Protein AF-A0A958K133-F1 (afdb_monomer)

Structure (mmCIF, N/CA/C/O backbone):
data_AF-A0A958K133-F1
#
_entry.id   AF-A0A958K133-F1
#
loop_
_atom_site.group_PDB
_atom_site.id
_atom_site.type_symbol
_atom_site.label_atom_id
_atom_site.label_alt_id
_atom_site.label_comp_id
_atom_site.label_asym_id
_atom_site.label_entity_id
_atom_site.label_seq_id
_atom_site.pdbx_PDB_ins_code
_atom_site.Cartn_x
_atom_site.Cartn_y
_atom_site.Cartn_z
_atom_site.occupancy
_atom_site.B_iso_or_equiv
_atom_site.auth_seq_id
_atom_site.auth_comp_id
_atom_site.auth_asym_id
_atom_site.auth_atom_id
_atom_site.pdbx_PDB_model_num
ATOM 1 N N . MET A 1 1 ? -6.842 80.172 -35.045 1.00 42.78 1 MET A N 1
ATOM 2 C CA . MET A 1 1 ? -7.209 80.067 -33.616 1.00 42.78 1 MET A CA 1
ATOM 3 C C . MET A 1 1 ? -6.735 78.711 -33.121 1.00 42.78 1 MET A C 1
ATOM 5 O O . MET A 1 1 ? -7.043 77.705 -33.742 1.00 42.78 1 MET A O 1
ATOM 9 N N . LYS A 1 2 ? -5.844 78.716 -32.126 1.00 46.72 2 LYS A N 1
ATOM 10 C CA . LYS A 1 2 ? -5.102 77.551 -31.628 1.00 46.72 2 LYS A CA 1
ATOM 11 C C . LYS A 1 2 ? -5.921 76.879 -30.524 1.00 46.72 2 LYS A C 1
ATOM 13 O O . LYS A 1 2 ? -6.081 77.489 -29.477 1.00 46.72 2 LYS A O 1
ATOM 18 N N . HIS A 1 3 ? -6.356 75.636 -30.712 1.00 46.81 3 HIS A N 1
ATOM 19 C CA . HIS A 1 3 ? -6.702 74.765 -29.588 1.00 46.81 3 HIS A CA 1
ATOM 20 C C . HIS A 1 3 ? -5.96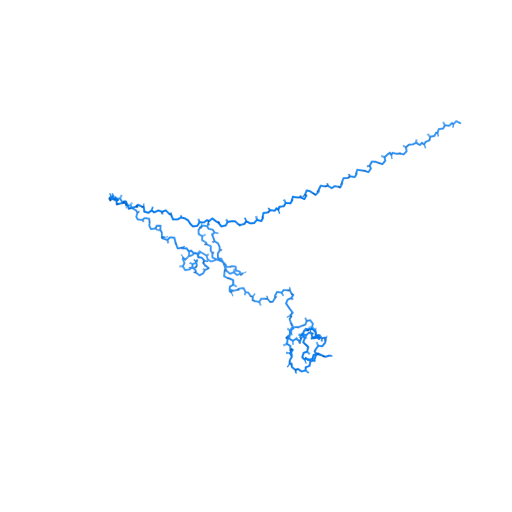6 73.437 -29.739 1.00 46.81 3 HIS A C 1
ATOM 22 O O . HIS A 1 3 ? -6.229 72.642 -30.635 1.00 46.81 3 HIS A O 1
ATOM 28 N N . ARG A 1 4 ? -4.966 73.266 -28.870 1.00 52.56 4 ARG A N 1
ATOM 29 C CA . ARG A 1 4 ? -4.162 72.058 -28.708 1.00 52.56 4 ARG A CA 1
ATOM 30 C C . ARG A 1 4 ? -4.985 71.089 -27.857 1.00 52.56 4 ARG A C 1
ATOM 32 O O . ARG A 1 4 ? -5.220 71.362 -26.686 1.00 52.56 4 ARG A O 1
ATOM 39 N N . PHE A 1 5 ? -5.428 69.995 -28.462 1.00 52.81 5 PHE A N 1
ATOM 40 C CA . PHE A 1 5 ? -6.027 68.839 -27.797 1.00 52.81 5 PHE A CA 1
ATOM 41 C C . PHE A 1 5 ? -4.892 67.867 -27.458 1.00 52.81 5 PHE A C 1
ATOM 43 O O . PHE A 1 5 ? -4.479 67.090 -28.309 1.00 52.81 5 PHE A O 1
ATOM 50 N N . LEU A 1 6 ? -4.318 67.956 -26.259 1.00 53.66 6 LEU A N 1
ATOM 51 C CA . LEU A 1 6 ? -3.351 66.975 -25.759 1.00 53.66 6 LEU A CA 1
ATOM 52 C C . LEU A 1 6 ? -3.407 66.956 -24.234 1.00 53.66 6 LEU A C 1
ATOM 54 O O . LEU A 1 6 ? -2.935 67.895 -23.605 1.00 53.66 6 LEU A O 1
ATOM 58 N N . LEU A 1 7 ? -3.973 65.888 -23.675 1.00 50.78 7 LEU A N 1
ATOM 59 C CA . LEU A 1 7 ? -3.517 65.216 -22.453 1.00 50.78 7 LEU A CA 1
ATOM 60 C C . LEU A 1 7 ? -4.354 63.942 -22.301 1.00 50.78 7 LEU A C 1
ATOM 62 O O . LEU A 1 7 ? -5.368 63.886 -21.613 1.00 50.78 7 LEU A O 1
ATOM 66 N N . SER A 1 8 ? -3.921 62.938 -23.065 1.00 50.41 8 SER A N 1
ATOM 67 C CA . SER A 1 8 ? -4.309 61.543 -22.910 1.00 50.41 8 SER A CA 1
ATOM 68 C C . SER A 1 8 ? -3.959 61.098 -21.492 1.00 50.41 8 SER A C 1
ATOM 70 O O . SER A 1 8 ? -2.859 61.373 -21.010 1.00 50.41 8 SER A O 1
ATOM 72 N N . GLY A 1 9 ? -4.928 60.460 -20.838 1.00 49.47 9 GLY A N 1
ATOM 73 C CA . GLY A 1 9 ? -4.875 60.043 -19.446 1.00 49.47 9 GLY A CA 1
ATOM 74 C C . GLY A 1 9 ? -3.624 59.235 -19.123 1.00 49.47 9 GLY A C 1
ATOM 75 O O . GLY A 1 9 ? -3.243 58.308 -19.838 1.00 49.47 9 GLY A O 1
ATOM 76 N N . LEU A 1 10 ? -3.000 59.638 -18.022 1.00 56.88 10 LEU A N 1
ATOM 77 C CA . LEU A 1 10 ? -1.864 58.995 -17.398 1.00 56.88 10 LEU A CA 1
ATOM 78 C C . LEU A 1 10 ? -2.238 57.551 -17.036 1.00 56.88 10 LEU A C 1
ATOM 80 O O . LEU A 1 10 ? -3.103 57.294 -16.201 1.00 56.88 10 LEU A O 1
ATOM 84 N N . ILE A 1 11 ? -1.571 56.619 -17.700 1.00 58.25 11 ILE A N 1
ATOM 85 C CA . ILE A 1 11 ? -1.594 55.191 -17.430 1.00 58.25 11 ILE A CA 1
ATOM 86 C C . ILE A 1 11 ? -0.947 54.964 -16.054 1.00 58.25 11 ILE A C 1
ATOM 88 O O . ILE A 1 11 ? 0.274 55.027 -15.922 1.00 58.25 11 ILE A O 1
ATOM 92 N N . ILE A 1 12 ? -1.751 54.703 -15.022 1.00 58.94 12 ILE A N 1
ATOM 93 C CA . ILE A 1 12 ? -1.259 54.164 -13.748 1.00 58.94 12 ILE A CA 1
ATOM 94 C C . ILE A 1 12 ? -1.288 52.637 -13.876 1.00 58.94 12 ILE A C 1
ATOM 96 O O . ILE A 1 12 ? -2.285 51.990 -13.564 1.00 58.94 12 ILE A O 1
ATOM 100 N N . PHE A 1 13 ? -0.195 52.056 -14.383 1.00 47.72 13 PHE A N 1
ATOM 101 C CA . PHE A 1 13 ? 0.066 50.622 -14.237 1.00 47.72 13 PHE A CA 1
ATOM 102 C C . PHE A 1 13 ? 0.435 50.375 -12.772 1.00 47.72 13 PHE A C 1
ATOM 104 O O . 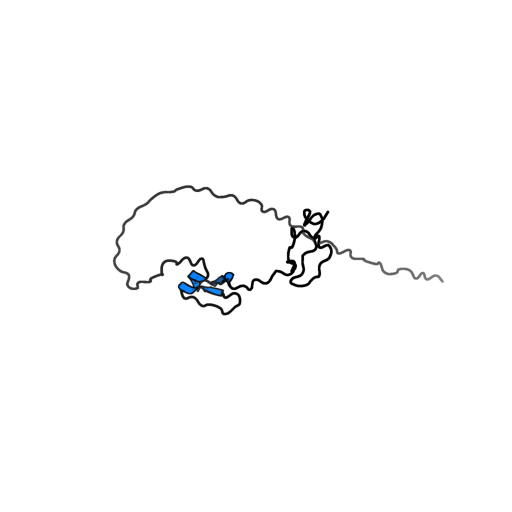PHE A 1 13 ? 1.553 50.645 -12.334 1.00 47.72 13 PHE A O 1
ATOM 111 N N . VAL A 1 14 ? -0.538 49.902 -12.000 1.00 56.97 14 VAL A N 1
ATOM 112 C CA . VAL A 1 14 ? -0.336 49.416 -10.637 1.00 56.97 14 VAL A CA 1
ATOM 113 C C . VAL A 1 14 ? 0.498 48.134 -10.732 1.00 56.97 14 VAL A C 1
ATOM 115 O O . VAL A 1 14 ? -0.024 47.065 -11.040 1.00 56.97 14 VAL A O 1
ATOM 118 N N . MET A 1 15 ? 1.811 48.232 -10.514 1.00 53.75 15 MET A N 1
ATOM 119 C CA . MET A 1 15 ? 2.662 47.064 -10.282 1.00 53.75 15 MET A CA 1
ATOM 120 C C . MET A 1 15 ? 2.346 46.490 -8.897 1.00 53.75 15 MET A C 1
ATOM 122 O O . MET A 1 15 ? 2.952 46.864 -7.897 1.00 53.75 15 MET A O 1
ATOM 126 N N . GLY A 1 16 ? 1.357 45.600 -8.841 1.00 57.50 16 GLY A N 1
ATOM 127 C CA . GLY A 1 16 ? 1.011 44.802 -7.668 1.00 57.50 16 GLY A CA 1
ATOM 128 C C . GLY A 1 16 ? 1.439 43.349 -7.849 1.00 57.50 16 GLY A C 1
ATOM 129 O O . GLY A 1 16 ? 0.595 42.493 -8.071 1.00 57.50 16 GLY A O 1
ATOM 130 N N . PHE A 1 17 ? 2.741 43.069 -7.758 1.00 51.34 17 PHE A N 1
ATOM 131 C CA . PHE A 1 17 ? 3.279 41.712 -7.625 1.00 51.34 17 PHE A CA 1
ATOM 132 C C . PHE A 1 17 ? 4.480 41.733 -6.682 1.00 51.34 17 PHE A C 1
ATOM 134 O O . PHE A 1 17 ? 5.551 42.200 -7.057 1.00 51.34 17 PHE A O 1
ATOM 141 N N . SER A 1 18 ? 4.289 41.218 -5.466 1.00 47.53 18 SER A N 1
ATOM 142 C CA . SER A 1 18 ? 5.196 40.275 -4.784 1.00 47.53 18 SER A CA 1
ATOM 143 C C . SER A 1 18 ? 4.926 40.288 -3.283 1.00 47.53 18 SER A C 1
ATOM 145 O O . SER A 1 18 ? 5.656 40.881 -2.497 1.00 47.53 18 SER A O 1
ATOM 147 N N . ALA A 1 19 ? 3.863 39.594 -2.887 1.00 52.62 19 ALA A N 1
ATOM 148 C CA . ALA A 1 19 ? 3.729 39.064 -1.540 1.00 52.62 19 ALA A CA 1
ATOM 149 C C . ALA A 1 19 ? 3.914 37.543 -1.620 1.00 52.62 19 ALA A C 1
ATOM 151 O O . ALA A 1 19 ? 2.948 36.795 -1.725 1.00 52.62 19 ALA A O 1
ATOM 152 N N . CYS A 1 20 ? 5.165 37.087 -1.577 1.00 51.88 20 CYS A N 1
ATOM 153 C CA . CYS A 1 20 ? 5.487 35.732 -1.142 1.00 51.88 20 CYS A CA 1
ATOM 154 C C . CYS A 1 20 ? 6.431 35.860 0.053 1.00 51.88 20 CYS A C 1
ATOM 156 O O . CYS A 1 20 ? 7.642 35.988 -0.092 1.00 51.88 20 CYS A O 1
ATOM 158 N N . ASN A 1 21 ? 5.829 35.877 1.245 1.00 50.88 21 ASN A N 1
ATOM 159 C CA . ASN A 1 21 ? 6.509 35.635 2.510 1.00 50.88 21 ASN A CA 1
ATOM 160 C C . ASN A 1 21 ? 7.188 34.262 2.430 1.00 50.88 21 ASN A C 1
ATOM 162 O O . ASN A 1 21 ? 6.519 33.235 2.529 1.00 50.88 21 ASN A O 1
ATOM 166 N N . HIS A 1 22 ? 8.506 34.232 2.253 1.00 44.06 22 HIS A N 1
ATOM 167 C CA . HIS A 1 22 ? 9.280 33.016 2.450 1.00 44.06 22 HIS A CA 1
ATOM 168 C C . HIS A 1 22 ? 9.574 32.900 3.951 1.00 44.06 22 HIS A C 1
ATOM 170 O O . HIS A 1 22 ? 10.536 33.470 4.463 1.00 44.06 22 HIS A O 1
ATOM 176 N N . ARG A 1 23 ? 8.676 32.230 4.683 1.00 49.38 23 ARG A N 1
ATOM 177 C CA . ARG A 1 23 ? 8.927 31.796 6.061 1.00 49.38 23 ARG A CA 1
ATOM 178 C C . ARG A 1 23 ? 9.906 30.624 5.967 1.00 49.38 23 ARG A C 1
ATOM 180 O O . ARG A 1 23 ? 9.526 29.533 5.556 1.00 49.38 23 ARG A O 1
ATOM 187 N N . ALA A 1 24 ? 11.174 30.897 6.250 1.00 48.53 24 ALA A N 1
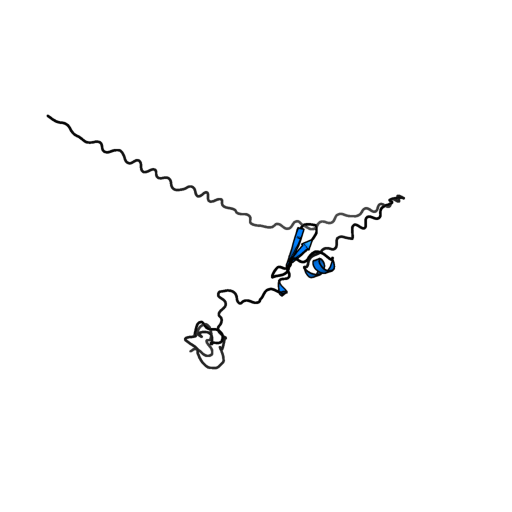ATOM 188 C CA . ALA A 1 24 ? 12.169 29.871 6.504 1.00 48.53 24 ALA A CA 1
ATOM 189 C C . ALA A 1 24 ? 11.769 29.145 7.795 1.00 48.53 24 ALA A C 1
ATOM 191 O O . ALA A 1 24 ? 11.785 29.753 8.864 1.00 48.53 24 ALA A O 1
ATOM 192 N N . ASP A 1 25 ? 11.365 27.885 7.673 1.00 47.94 25 ASP A N 1
ATOM 193 C CA . ASP A 1 25 ? 11.159 26.982 8.800 1.00 47.94 25 ASP A CA 1
ATOM 194 C C . ASP A 1 25 ? 12.396 26.081 8.891 1.00 47.94 25 ASP A C 1
ATOM 196 O O . ASP A 1 25 ? 12.666 25.270 8.000 1.00 47.94 25 ASP A O 1
ATOM 200 N N . GLN A 1 26 ? 13.216 26.316 9.914 1.00 58.59 26 GLN A N 1
ATOM 201 C CA . GLN A 1 26 ? 14.377 25.507 10.275 1.00 58.59 26 GLN A CA 1
ATOM 202 C C . GLN A 1 26 ? 14.091 24.837 11.620 1.00 58.59 26 GLN A C 1
ATOM 204 O O . GLN A 1 26 ? 14.675 25.219 12.626 1.00 58.59 26 GLN A O 1
ATOM 209 N N . ASP A 1 27 ? 13.253 23.804 11.636 1.00 49.84 27 ASP A N 1
ATOM 210 C CA . ASP A 1 27 ? 13.152 22.908 12.790 1.00 49.84 27 ASP A CA 1
ATOM 211 C C . ASP A 1 27 ? 13.927 21.624 12.498 1.00 49.84 27 ASP A C 1
ATOM 213 O O . ASP A 1 27 ? 13.410 20.577 12.104 1.00 49.84 27 ASP A O 1
ATOM 217 N N . ALA A 1 28 ? 15.242 21.749 12.662 1.00 49.62 28 ALA A N 1
ATOM 218 C CA . ALA A 1 28 ? 16.140 20.626 12.812 1.00 49.62 28 ALA A CA 1
ATOM 219 C C . ALA A 1 28 ? 16.318 20.308 14.301 1.00 49.62 28 ALA A C 1
ATOM 221 O O . ALA A 1 28 ? 16.532 21.193 15.123 1.00 49.62 28 ALA A O 1
ATOM 222 N N . ARG A 1 29 ? 16.406 19.002 14.564 1.00 54.09 29 ARG A N 1
ATOM 223 C CA . ARG A 1 29 ? 16.973 18.359 15.756 1.00 54.09 29 ARG A CA 1
ATOM 224 C C . ARG A 1 29 ? 16.056 18.200 16.970 1.00 54.09 29 ARG A C 1
ATOM 226 O O . ARG A 1 29 ? 16.096 18.932 17.950 1.00 54.09 29 ARG A O 1
ATOM 233 N N . ALA A 1 30 ? 15.398 17.043 16.936 1.00 44.28 30 ALA A N 1
ATOM 234 C CA . ALA A 1 30 ? 15.442 16.059 18.009 1.00 44.28 30 ALA A CA 1
ATOM 235 C C . ALA A 1 30 ? 16.657 16.233 18.944 1.00 44.28 30 ALA A C 1
ATOM 237 O O . ALA A 1 30 ? 17.811 16.075 18.530 1.00 44.28 30 ALA A O 1
ATOM 238 N N . GLN A 1 31 ? 16.373 16.491 20.216 1.00 59.06 31 GLN A N 1
ATOM 239 C CA . GLN A 1 31 ? 17.253 16.135 21.317 1.00 59.06 31 GLN A CA 1
ATOM 240 C C . GLN A 1 31 ? 16.488 15.166 22.210 1.00 59.06 31 GLN A C 1
ATOM 242 O O . GLN A 1 31 ? 15.419 15.474 22.731 1.00 59.06 31 GLN A O 1
ATOM 247 N N . LEU A 1 32 ? 17.040 13.957 22.293 1.00 49.75 32 LEU A N 1
ATOM 248 C CA . LEU A 1 32 ? 16.688 12.951 23.276 1.00 49.75 32 LEU A CA 1
ATOM 249 C C . LEU A 1 32 ? 16.905 13.543 24.672 1.00 49.75 32 LEU A C 1
ATOM 251 O O . LEU A 1 32 ? 17.988 14.056 24.952 1.00 49.75 32 LEU A O 1
ATOM 255 N N . SER A 1 33 ? 15.895 13.449 25.534 1.00 48.19 33 SER A N 1
ATOM 256 C CA . SER A 1 33 ? 16.070 13.696 26.963 1.00 48.19 33 SER A CA 1
ATOM 257 C C . SER A 1 33 ? 16.663 12.445 27.623 1.00 48.19 33 SER A C 1
ATOM 259 O O . SER A 1 33 ? 16.238 11.333 27.288 1.00 48.19 33 SER A O 1
ATOM 261 N N . PRO A 1 34 ? 17.644 12.607 28.525 1.00 54.94 34 PRO A N 1
ATOM 262 C CA . PRO A 1 34 ? 18.313 11.517 29.213 1.00 54.94 34 PRO A CA 1
ATOM 263 C C . PRO A 1 34 ? 17.392 10.805 30.204 1.00 54.94 34 PRO A C 1
ATOM 265 O O . PRO A 1 34 ? 16.518 11.389 30.838 1.00 54.94 34 PRO A O 1
ATOM 268 N N . ASN A 1 35 ? 17.648 9.507 30.291 1.00 49.75 35 ASN A N 1
ATOM 269 C CA . ASN A 1 35 ? 17.240 8.603 31.346 1.00 49.75 35 ASN A CA 1
ATOM 270 C C . ASN A 1 35 ? 17.925 9.041 32.646 1.00 49.75 35 ASN A C 1
ATOM 272 O O . ASN A 1 35 ? 19.146 8.922 32.729 1.00 49.75 35 ASN A O 1
ATOM 276 N N . GLU A 1 36 ? 17.162 9.533 33.621 1.00 55.50 36 GLU A N 1
ATOM 277 C CA . GLU A 1 36 ? 17.625 9.651 35.002 1.00 55.50 36 GLU A CA 1
ATOM 278 C C . GLU A 1 36 ? 16.551 9.134 35.966 1.00 55.50 36 GLU A C 1
ATOM 280 O O . GLU A 1 36 ? 15.402 9.569 35.992 1.00 55.50 36 GLU A O 1
ATOM 285 N N . THR A 1 37 ? 16.987 8.111 36.689 1.00 48.75 37 THR A N 1
ATOM 286 C CA . THR A 1 37 ? 16.389 7.371 37.790 1.00 48.75 37 THR A CA 1
ATOM 287 C C . THR A 1 37 ? 16.000 8.273 38.957 1.00 48.75 37 THR A C 1
ATOM 289 O O . THR A 1 37 ? 16.858 8.983 39.470 1.00 48.75 37 THR A O 1
ATOM 292 N N . GLU A 1 38 ? 14.785 8.118 39.485 1.00 55.25 38 GLU A N 1
ATOM 293 C CA . GLU A 1 38 ? 14.470 8.486 40.868 1.00 55.25 38 GLU A CA 1
ATOM 294 C C . GLU A 1 38 ? 13.612 7.402 41.530 1.00 55.25 38 GLU A C 1
ATOM 296 O O . GLU A 1 38 ? 12.841 6.685 40.891 1.00 55.25 38 GLU A O 1
ATOM 301 N N . ALA A 1 39 ? 13.882 7.230 42.817 1.00 45.53 39 ALA A N 1
ATOM 302 C CA . ALA A 1 39 ? 13.680 6.038 43.611 1.00 45.53 39 ALA A CA 1
ATOM 303 C C . ALA A 1 39 ? 12.331 5.997 44.354 1.00 45.53 39 ALA A C 1
ATOM 305 O O . ALA A 1 39 ? 11.641 6.999 44.499 1.00 45.53 39 ALA A O 1
ATOM 306 N N . GLU A 1 40 ? 12.025 4.784 44.824 1.00 46.56 40 GLU A N 1
ATOM 307 C CA . GLU A 1 40 ? 11.209 4.374 45.976 1.00 46.56 40 GLU A CA 1
ATOM 308 C C . GLU A 1 40 ? 10.365 5.425 46.715 1.00 46.56 40 GLU A C 1
ATOM 310 O O . GLU A 1 40 ? 10.887 6.378 47.279 1.00 46.56 40 GLU A O 1
ATOM 315 N N . THR A 1 41 ? 9.096 5.086 46.962 1.00 40.19 41 THR A N 1
ATOM 316 C CA . THR A 1 41 ? 8.615 4.952 48.350 1.00 40.19 41 THR A CA 1
ATOM 317 C C . THR A 1 41 ? 7.517 3.893 48.451 1.00 40.19 41 THR A C 1
ATOM 319 O O . THR A 1 41 ? 6.555 3.876 47.686 1.00 40.19 41 THR A O 1
ATOM 322 N N . ALA A 1 42 ? 7.692 2.987 49.413 1.00 45.50 42 ALA A N 1
ATOM 323 C CA . ALA A 1 42 ? 6.655 2.115 49.937 1.00 45.50 42 ALA A CA 1
ATOM 324 C C . ALA A 1 42 ? 5.724 2.915 50.864 1.00 45.50 42 ALA A C 1
ATOM 326 O O . ALA A 1 42 ? 6.186 3.750 51.642 1.00 45.50 42 ALA A O 1
ATOM 327 N N . GLY A 1 43 ? 4.430 2.617 50.805 1.00 47.72 43 GLY A N 1
ATOM 328 C CA . GLY A 1 43 ? 3.418 3.122 51.726 1.00 47.72 43 GLY A CA 1
ATOM 329 C C . GLY A 1 43 ? 2.195 2.214 51.684 1.00 47.72 43 GLY A C 1
ATOM 330 O O . GLY A 1 43 ? 1.397 2.290 50.754 1.00 47.72 43 GLY A O 1
ATOM 331 N N . ASP A 1 44 ? 2.096 1.324 52.668 1.00 61.22 44 ASP A N 1
ATOM 332 C CA . ASP A 1 44 ? 0.878 0.598 53.014 1.00 61.22 44 ASP A CA 1
ATOM 333 C C . ASP A 1 44 ? -0.141 1.575 53.611 1.00 61.22 44 ASP A C 1
ATOM 335 O O . ASP A 1 44 ? 0.166 2.231 54.604 1.00 61.22 44 ASP A O 1
ATOM 339 N N . GLU A 1 45 ? -1.379 1.595 53.110 1.00 60.97 45 GLU A N 1
ATOM 340 C CA . GLU A 1 45 ? -2.515 1.907 53.978 1.00 60.97 45 GLU A CA 1
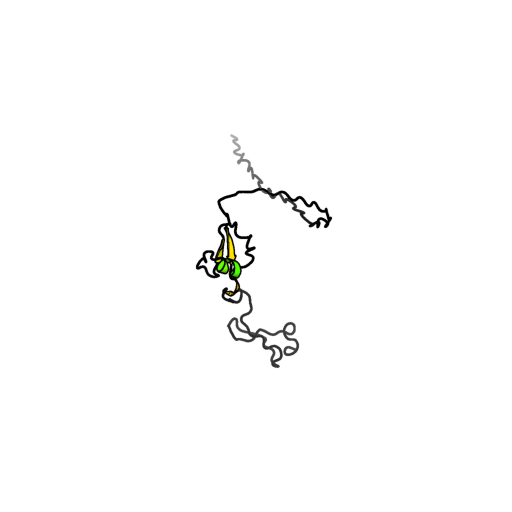ATOM 341 C C . GLU A 1 45 ? -3.803 1.201 53.532 1.00 60.97 45 GLU A C 1
ATOM 343 O O . GLU A 1 45 ? -4.261 1.261 52.393 1.00 60.97 45 GLU A O 1
ATOM 348 N N . ASN A 1 46 ? -4.352 0.470 54.496 1.00 68.56 46 ASN A N 1
ATOM 349 C CA . ASN A 1 46 ? -5.584 -0.297 54.477 1.00 68.56 46 ASN A CA 1
ATOM 350 C C . ASN A 1 46 ? -6.794 0.650 54.520 1.00 68.56 46 ASN A C 1
ATOM 352 O O . ASN A 1 46 ? -6.923 1.436 55.459 1.00 68.56 46 ASN A O 1
ATOM 356 N N . THR A 1 47 ? -7.735 0.547 53.577 1.00 52.62 47 THR A N 1
ATOM 357 C CA . THR A 1 47 ? -9.087 1.090 53.781 1.00 52.62 47 THR A CA 1
ATOM 358 C C . THR A 1 47 ? -10.157 0.162 53.218 1.00 52.62 47 THR A C 1
ATOM 360 O O . THR A 1 47 ? -10.154 -0.241 52.057 1.00 52.62 47 THR A O 1
ATOM 363 N N . ILE A 1 48 ? -11.077 -0.182 54.116 1.00 55.28 48 ILE A N 1
ATOM 364 C CA . ILE A 1 48 ? -12.290 -0.966 53.922 1.00 55.28 48 ILE A CA 1
ATOM 365 C C . ILE A 1 48 ? -13.335 -0.135 53.168 1.00 55.28 48 ILE A C 1
ATOM 367 O O . ILE A 1 48 ? -13.696 0.949 53.615 1.00 55.28 48 ILE A O 1
ATOM 371 N N . GLY A 1 49 ? -13.899 -0.730 52.114 1.00 52.22 49 GLY A N 1
ATOM 372 C CA . GLY A 1 49 ? -15.244 -0.435 51.621 1.00 52.22 49 GLY A CA 1
ATOM 373 C C . GLY A 1 49 ? -15.314 0.423 50.363 1.00 52.22 49 GLY A C 1
ATOM 374 O O . GLY A 1 49 ? -15.425 1.636 50.459 1.00 52.22 49 GLY A O 1
ATOM 375 N N . ASP A 1 50 ? -15.418 -0.226 49.199 1.00 49.19 50 ASP A N 1
ATOM 376 C CA . ASP A 1 50 ? -16.082 0.394 48.052 1.00 49.19 50 ASP A CA 1
ATOM 377 C C . ASP A 1 50 ? -16.953 -0.623 47.293 1.00 49.19 50 ASP A C 1
ATOM 379 O O . ASP A 1 50 ? -16.488 -1.583 46.671 1.00 49.19 50 ASP A O 1
ATOM 383 N N . ILE A 1 51 ? -18.269 -0.437 47.413 1.00 64.75 51 ILE A N 1
ATOM 384 C CA . ILE A 1 51 ? -19.316 -1.210 46.743 1.00 64.75 51 ILE A CA 1
ATOM 385 C C . ILE A 1 51 ? -19.582 -0.533 45.402 1.00 64.75 51 ILE A C 1
ATOM 387 O O . ILE A 1 51 ? -20.400 0.376 45.299 1.00 64.75 51 ILE A O 1
ATOM 391 N N . ARG A 1 52 ? -18.863 -1.004 44.387 1.00 57.59 52 ARG A N 1
ATOM 392 C CA . ARG A 1 52 ? -19.145 -1.016 42.941 1.00 57.59 52 ARG A CA 1
ATOM 393 C C . ARG A 1 52 ? -17.808 -1.387 42.350 1.00 57.59 52 ARG A C 1
ATOM 395 O O . ARG A 1 52 ? -16.982 -0.508 42.215 1.00 57.59 52 ARG A O 1
ATOM 402 N N . ASN A 1 53 ? -17.572 -2.665 42.063 1.00 47.16 53 ASN A N 1
ATOM 403 C CA . ASN A 1 53 ? -16.362 -3.062 41.355 1.00 47.16 53 ASN A CA 1
ATOM 404 C C . ASN A 1 53 ? -16.411 -2.441 39.950 1.00 47.16 53 ASN A C 1
ATOM 406 O O . ASN A 1 53 ? -17.158 -2.946 39.102 1.00 47.16 53 ASN A O 1
ATOM 410 N N . PRO A 1 54 ? -15.671 -1.353 39.685 1.00 59.25 54 PRO A N 1
ATOM 411 C CA . PRO A 1 54 ? -15.522 -0.826 38.357 1.00 59.25 54 PRO A CA 1
ATOM 412 C C . PRO A 1 54 ? -14.302 -1.571 37.839 1.00 59.25 54 PRO A C 1
ATOM 414 O O . PRO A 1 54 ? -13.173 -1.122 38.020 1.00 59.25 54 PRO A O 1
ATOM 417 N N . GLN A 1 55 ? -14.506 -2.744 37.242 1.00 46.75 55 GLN A N 1
ATOM 418 C CA . GLN A 1 55 ? -13.475 -3.325 36.392 1.00 46.75 55 GLN A CA 1
ATOM 419 C C . GLN A 1 55 ? -13.320 -2.367 35.196 1.00 46.75 55 GLN A C 1
ATOM 421 O O . GLN A 1 55 ? -13.825 -2.634 34.105 1.00 46.75 55 GLN A O 1
ATOM 426 N N . ILE A 1 56 ? -12.664 -1.220 35.428 1.00 57.06 56 ILE A N 1
ATOM 427 C CA . ILE A 1 56 ? -11.831 -0.507 34.472 1.00 57.06 56 ILE A CA 1
ATOM 428 C C . ILE A 1 56 ? -10.869 -1.594 34.036 1.00 57.06 56 ILE A C 1
ATOM 430 O O . ILE A 1 56 ? -9.923 -1.976 34.725 1.00 57.06 56 ILE A O 1
ATOM 434 N N . LYS A 1 57 ? -11.308 -2.258 32.977 1.00 55.62 57 LYS A N 1
ATOM 435 C CA . LYS A 1 57 ? -10.696 -3.424 32.399 1.00 55.62 57 LYS A CA 1
ATOM 436 C C . LYS A 1 57 ? -9.331 -2.937 31.956 1.00 55.62 57 LYS A C 1
ATOM 438 O O . LYS A 1 57 ? -9.269 -2.219 30.965 1.00 55.62 57 LYS A O 1
ATOM 443 N N . LYS A 1 58 ? -8.323 -3.280 32.767 1.00 52.53 58 LYS A N 1
ATOM 444 C CA . LYS A 1 58 ? -6.884 -3.132 32.542 1.00 52.53 58 LYS A CA 1
ATOM 445 C C . LYS A 1 58 ? -6.630 -2.781 31.092 1.00 52.53 58 LYS A C 1
ATOM 447 O O . LYS A 1 58 ? -6.890 -3.641 30.250 1.00 52.53 58 LYS A O 1
ATOM 452 N N . ASP A 1 59 ? -6.212 -1.543 30.875 1.00 55.47 59 ASP A N 1
ATOM 453 C CA . ASP A 1 59 ? -5.917 -0.907 29.598 1.00 55.47 59 ASP A CA 1
ATOM 454 C C . ASP A 1 59 ? -5.339 -1.954 28.648 1.00 55.47 59 ASP A C 1
ATOM 456 O O . ASP A 1 59 ? -4.159 -2.305 28.696 1.00 55.47 59 ASP A O 1
ATOM 460 N N . VAL A 1 60 ? -6.218 -2.587 27.867 1.00 72.75 60 VAL A N 1
ATOM 461 C CA . VAL A 1 60 ? -5.769 -3.492 26.823 1.00 72.75 60 VAL A CA 1
ATOM 462 C C . VAL A 1 60 ? -5.202 -2.522 25.820 1.00 72.75 60 VAL A C 1
ATOM 464 O O . VAL A 1 60 ? -5.953 -1.803 25.168 1.00 72.75 60 VAL A O 1
ATOM 467 N N . GLU A 1 61 ? -3.881 -2.427 25.798 1.00 85.69 61 GLU A N 1
ATOM 468 C CA . GLU A 1 61 ? -3.156 -1.627 24.832 1.00 85.69 61 GLU A CA 1
ATOM 469 C C . GLU A 1 61 ? -3.439 -2.229 23.451 1.00 85.69 61 GLU A C 1
ATOM 471 O O . GLU A 1 61 ? -2.816 -3.195 23.013 1.00 85.69 61 GLU A O 1
ATOM 476 N N . ILE A 1 62 ? -4.489 -1.734 22.798 1.00 90.94 62 ILE A N 1
ATOM 477 C CA . ILE A 1 62 ? -4.873 -2.175 21.462 1.00 90.94 62 ILE A CA 1
ATOM 478 C C . ILE A 1 62 ? -3.901 -1.501 20.510 1.00 90.94 62 ILE A C 1
ATOM 480 O O . ILE A 1 62 ? -4.015 -0.309 20.237 1.00 90.94 62 ILE A O 1
ATOM 484 N N . THR A 1 63 ? -2.934 -2.265 20.017 1.00 93.25 63 THR A N 1
ATOM 485 C CA . THR A 1 63 ? -1.913 -1.764 19.084 1.00 93.25 63 THR A CA 1
ATOM 486 C C . THR A 1 63 ? -2.150 -2.241 17.653 1.00 93.25 63 THR A C 1
ATOM 488 O O . THR A 1 63 ? -1.520 -1.746 16.718 1.00 93.25 63 THR A O 1
ATOM 491 N N . SER A 1 64 ? -3.091 -3.169 17.451 1.00 94.25 64 SER A N 1
ATOM 492 C CA . SER A 1 64 ? -3.345 -3.802 16.160 1.00 94.25 64 SER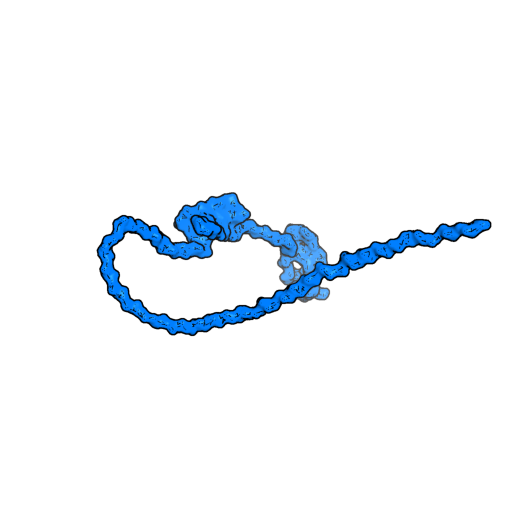 A CA 1
ATOM 493 C C . SER A 1 64 ? -4.836 -3.922 15.822 1.00 94.25 64 SER A C 1
ATOM 495 O O . SER A 1 64 ? -5.719 -3.852 16.680 1.00 94.25 64 SER A O 1
ATOM 497 N N . PHE A 1 65 ? -5.125 -4.134 14.532 1.00 95.88 65 PHE A N 1
ATOM 498 C CA . PHE A 1 65 ? -6.477 -4.451 14.067 1.00 95.88 65 PHE A CA 1
ATOM 499 C C . PHE A 1 65 ? -7.002 -5.745 14.702 1.00 95.88 65 PHE A C 1
ATOM 501 O O . PHE A 1 65 ? -8.160 -5.793 15.106 1.00 95.88 65 PHE A O 1
ATOM 508 N N . GLU A 1 66 ? -6.151 -6.765 14.839 1.00 95.25 66 GLU A N 1
ATOM 509 C CA . GLU A 1 66 ? -6.525 -8.045 15.445 1.00 95.25 66 GLU A CA 1
ATOM 510 C C . GLU A 1 66 ? -6.921 -7.878 16.915 1.00 95.25 66 GLU A C 1
ATOM 512 O O . GLU A 1 66 ? -7.973 -8.373 17.328 1.00 95.25 66 GLU A O 1
ATOM 517 N N . ASP A 1 67 ? -6.155 -7.099 17.680 1.00 94.56 67 ASP A N 1
ATOM 518 C CA . ASP A 1 67 ? -6.479 -6.797 19.076 1.00 94.56 67 ASP A CA 1
ATOM 519 C C . ASP A 1 67 ? -7.783 -6.006 19.190 1.00 94.56 67 ASP A C 1
ATOM 521 O O . ASP A 1 67 ? -8.599 -6.278 20.072 1.00 94.56 67 ASP A O 1
ATOM 525 N N . CYS A 1 68 ? -8.026 -5.072 18.265 1.00 95.38 68 CYS A N 1
ATOM 526 C CA . CYS A 1 68 ? -9.260 -4.292 18.222 1.00 95.38 68 CYS A CA 1
ATOM 527 C C . CYS A 1 68 ? -10.485 -5.196 18.001 1.00 95.38 68 CYS A C 1
ATOM 529 O O . CYS A 1 68 ? -11.482 -5.097 18.722 1.00 95.38 68 CYS A O 1
ATOM 531 N N . VAL A 1 69 ? -10.396 -6.138 17.061 1.00 95.31 69 VAL A N 1
ATOM 532 C CA . VAL A 1 69 ? -11.471 -7.105 16.790 1.00 95.31 69 VAL A CA 1
ATOM 533 C C . VAL A 1 69 ? -11.658 -8.069 17.960 1.00 95.31 69 VAL A C 1
ATOM 535 O O . VAL A 1 69 ? -12.788 -8.310 18.387 1.00 95.31 69 VAL A O 1
ATOM 538 N N . LYS A 1 70 ? -10.563 -8.585 18.525 1.00 95.19 70 LYS A N 1
ATOM 539 C CA . LYS A 1 70 ? -10.579 -9.504 19.673 1.00 95.19 70 LYS A CA 1
ATOM 540 C C . LYS A 1 70 ? -11.147 -8.850 20.932 1.00 95.19 70 LYS A C 1
ATOM 542 O O . LYS A 1 70 ? -11.776 -9.522 21.750 1.00 95.19 70 LYS A O 1
ATOM 547 N N . ALA A 1 71 ? -10.966 -7.541 21.071 1.00 93.44 71 ALA A N 1
ATOM 548 C CA . ALA A 1 71 ? -11.580 -6.749 22.126 1.00 93.44 71 ALA A CA 1
ATOM 549 C C . ALA A 1 71 ? -13.085 -6.489 21.903 1.00 93.44 71 ALA A C 1
ATOM 551 O O . ALA A 1 71 ? -13.750 -6.017 22.827 1.00 93.44 71 ALA A O 1
ATOM 552 N N . GLY A 1 72 ? -13.636 -6.848 20.737 1.00 95.00 72 GLY A N 1
ATOM 553 C CA . GLY A 1 72 ? -15.068 -6.787 20.432 1.00 95.00 72 GLY A CA 1
ATOM 554 C C . GLY A 1 72 ? -15.544 -5.448 19.866 1.00 95.00 72 GLY A C 1
ATOM 555 O O . GLY A 1 72 ? -16.743 -5.169 19.894 1.00 95.00 72 GLY A O 1
ATOM 556 N N . TYR A 1 73 ? -14.632 -4.608 19.373 1.00 95.19 73 TYR A N 1
ATOM 557 C CA . TYR A 1 73 ? -14.984 -3.321 18.777 1.00 95.19 73 TYR A CA 1
ATOM 558 C C . TYR A 1 73 ? -15.618 -3.471 17.383 1.00 95.19 73 TYR A C 1
ATOM 560 O O . TYR A 1 73 ? -15.376 -4.458 16.682 1.00 95.19 73 TYR A O 1
ATOM 568 N N . PRO A 1 74 ? -16.445 -2.497 16.952 1.00 96.31 74 PRO A N 1
ATOM 569 C CA . PRO A 1 74 ? -17.121 -2.560 15.664 1.00 96.31 74 PRO A CA 1
ATOM 570 C C . PRO A 1 74 ? -16.134 -2.520 14.491 1.00 96.31 74 PRO A C 1
ATOM 572 O O . PRO A 1 74 ? -15.281 -1.632 14.397 1.00 96.31 74 PRO A O 1
ATOM 575 N N . ILE A 1 75 ? -16.328 -3.448 13.551 1.00 96.69 75 ILE A N 1
ATOM 576 C CA . ILE A 1 75 ? -15.642 -3.465 12.258 1.00 96.69 75 ILE A CA 1
ATOM 577 C C . ILE A 1 75 ? -16.488 -2.705 11.233 1.00 96.69 75 ILE A C 1
ATOM 579 O O . ILE A 1 75 ? -17.634 -3.056 10.942 1.00 96.69 75 ILE A O 1
ATOM 583 N N . MET A 1 76 ? -15.904 -1.670 10.648 1.00 95.00 76 MET A N 1
ATOM 584 C CA . MET A 1 76 ? -16.425 -0.961 9.492 1.00 95.00 76 MET A CA 1
ATOM 585 C C . MET A 1 76 ? -16.161 -1.787 8.232 1.00 95.00 76 MET A C 1
ATOM 587 O O . MET A 1 76 ? -15.029 -2.174 7.940 1.00 95.00 76 MET A O 1
ATOM 591 N N . ARG A 1 77 ? -17.226 -2.028 7.462 1.00 90.00 77 ARG A N 1
ATOM 592 C CA . ARG A 1 77 ? -17.194 -2.754 6.183 1.00 90.00 77 ARG A CA 1
ATOM 593 C C . ARG A 1 77 ? -16.650 -1.877 5.046 1.00 90.00 77 ARG A C 1
ATOM 595 O O . ARG A 1 77 ? -17.346 -1.626 4.068 1.00 90.00 77 ARG A O 1
ATOM 602 N N . SER A 1 78 ? -15.434 -1.366 5.207 1.00 89.75 78 SER A N 1
ATOM 603 C CA . SER A 1 78 ? -14.651 -0.709 4.157 1.00 89.75 78 SER A CA 1
ATOM 604 C C . SER A 1 78 ? -13.643 -1.688 3.545 1.00 89.75 78 SER A C 1
ATOM 606 O O . SER A 1 78 ? -13.418 -2.774 4.074 1.00 89.75 78 SER A O 1
ATOM 608 N N . LEU A 1 79 ? -13.056 -1.319 2.404 1.00 91.56 79 LEU A N 1
ATOM 609 C CA . LEU A 1 79 ? -11.908 -2.013 1.828 1.00 91.56 79 LEU A CA 1
ATOM 610 C C . LEU A 1 79 ? -10.733 -1.025 1.798 1.00 91.56 79 LEU A C 1
ATOM 612 O O . LEU A 1 79 ? -10.805 -0.049 1.049 1.00 91.56 79 LEU A O 1
ATOM 616 N N . PRO A 1 80 ? -9.680 -1.223 2.607 1.00 92.69 80 PRO A N 1
ATOM 617 C CA . PRO A 1 80 ? -9.494 -2.286 3.603 1.00 92.69 80 PRO A CA 1
ATOM 618 C C . PRO A 1 80 ? -10.431 -2.130 4.818 1.00 92.69 80 PRO 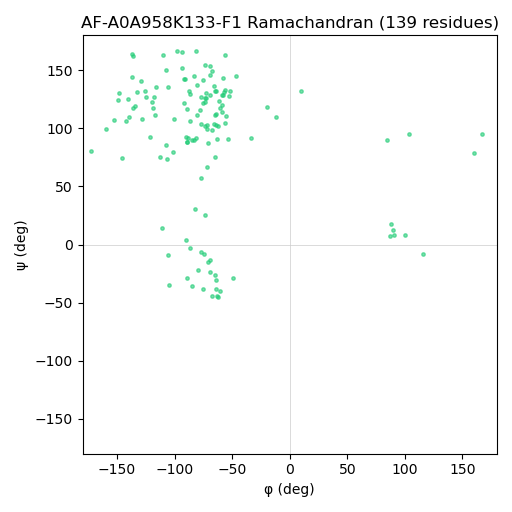A C 1
ATOM 620 O O . PRO A 1 80 ? -10.834 -0.998 5.111 1.00 92.69 80 PRO A O 1
ATOM 623 N N . PRO A 1 81 ? -10.776 -3.225 5.528 1.00 95.56 81 PRO A N 1
ATOM 624 C CA . PRO A 1 81 ? -11.655 -3.157 6.688 1.00 95.56 81 PRO A CA 1
ATOM 625 C C . PRO A 1 81 ? -10.981 -2.419 7.840 1.00 95.56 81 PRO A C 1
ATOM 627 O O . PRO A 1 81 ? -9.755 -2.423 7.992 1.00 95.56 81 PRO A O 1
ATOM 630 N N . GLN A 1 82 ? -11.804 -1.752 8.645 1.00 96.81 82 GLN A N 1
ATOM 631 C CA . GLN A 1 82 ? -11.337 -0.885 9.725 1.00 96.81 82 GLN A CA 1
ATOM 632 C C . GLN A 1 82 ? -12.040 -1.247 11.028 1.00 96.81 82 GLN A C 1
ATOM 634 O O . GLN A 1 82 ? -13.226 -1.544 11.011 1.00 96.81 82 GLN A O 1
ATOM 639 N N . CYS A 1 83 ? -11.335 -1.223 12.152 1.00 96.75 83 CYS A N 1
ATOM 640 C CA . CYS A 1 83 ? -11.890 -1.446 13.485 1.00 96.75 83 CYS A CA 1
ATOM 641 C C . CYS A 1 83 ? -11.736 -0.169 14.313 1.00 96.75 83 CYS A C 1
ATOM 643 O O . CYS A 1 83 ? -10.679 0.463 14.257 1.00 96.75 83 CYS A O 1
ATOM 645 N N . ARG A 1 84 ? -12.782 0.241 15.041 1.00 95.94 84 ARG A N 1
ATOM 646 C CA . ARG A 1 84 ? -12.810 1.534 15.745 1.00 95.94 84 ARG A CA 1
ATOM 647 C C . ARG A 1 84 ? -13.097 1.378 17.235 1.00 95.94 84 ARG A C 1
ATOM 649 O O . ARG A 1 84 ? -14.123 0.811 17.598 1.00 95.94 84 ARG A O 1
ATOM 656 N N . THR A 1 85 ? -12.240 1.944 18.084 1.00 94.69 85 THR A N 1
ATOM 657 C CA . THR A 1 85 ? -12.430 1.945 19.544 1.00 94.69 85 THR A CA 1
ATOM 658 C C . THR A 1 85 ? -13.382 3.051 20.003 1.00 94.69 85 THR A C 1
ATOM 660 O O . THR A 1 85 ? -13.680 3.991 19.261 1.00 94.69 85 THR A O 1
ATOM 663 N N . ASN A 1 86 ? -13.833 2.972 21.257 1.00 92.06 86 ASN A N 1
ATOM 664 C CA . ASN A 1 86 ? -14.659 4.017 21.878 1.00 92.06 86 ASN A CA 1
ATOM 665 C C . ASN A 1 86 ? -13.905 5.348 22.038 1.00 92.06 86 ASN A C 1
ATOM 667 O O . ASN A 1 86 ? -14.525 6.406 22.022 1.00 92.06 86 ASN A O 1
ATOM 671 N N . GLU A 1 87 ? -12.574 5.297 22.127 1.00 91.25 87 GLU A N 1
ATOM 672 C CA . GLU A 1 87 ? -11.692 6.472 22.155 1.00 91.25 87 GLU A CA 1
ATOM 673 C C . GLU A 1 87 ? -11.500 7.100 20.767 1.00 91.25 87 GLU A C 1
ATOM 675 O O . GLU A 1 87 ? -10.908 8.167 20.627 1.00 91.25 87 GLU A O 1
ATOM 680 N N . GLY A 1 88 ? -12.015 6.451 19.720 1.00 90.56 88 GLY A N 1
ATOM 681 C CA . GLY A 1 88 ? -11.918 6.931 18.348 1.00 90.56 88 GLY A CA 1
ATOM 682 C C . GLY A 1 88 ? -10.647 6.511 17.615 1.00 90.56 88 GLY A C 1
ATOM 683 O O . GLY A 1 88 ? -10.467 6.942 16.477 1.00 90.56 88 GLY A O 1
ATOM 684 N N . LEU A 1 89 ? -9.810 5.646 18.199 1.00 93.94 89 LEU A N 1
ATOM 685 C CA . LEU A 1 89 ? -8.687 5.038 17.484 1.00 93.94 89 LEU A CA 1
ATOM 686 C C . LEU A 1 89 ? -9.218 4.119 16.382 1.00 93.94 89 LEU A C 1
ATOM 688 O O . LEU A 1 89 ? -10.167 3.361 16.597 1.00 93.94 89 LEU A O 1
ATOM 692 N N . VAL A 1 90 ? -8.606 4.193 15.201 1.00 95.75 90 VAL A N 1
ATOM 693 C CA . VAL A 1 90 ? -8.985 3.398 14.030 1.00 95.75 90 VAL A CA 1
ATOM 694 C C . VAL A 1 90 ? -7.807 2.539 13.601 1.00 95.75 90 VAL A C 1
ATOM 696 O O . VAL A 1 90 ? -6.741 3.049 13.261 1.00 95.75 90 VAL A O 1
ATOM 699 N N . PHE A 1 91 ? -8.030 1.232 13.565 1.00 95.69 91 PHE A N 1
ATOM 700 C CA . PHE A 1 91 ? -7.073 0.242 13.090 1.00 95.69 91 PHE A CA 1
ATOM 701 C C . PHE A 1 91 ? -7.510 -0.253 11.718 1.00 95.69 91 PHE A C 1
ATOM 703 O O . PHE A 1 91 ? -8.689 -0.523 11.507 1.00 95.69 91 PHE A O 1
ATOM 710 N N . VAL A 1 92 ? -6.574 -0.370 10.780 1.00 96.38 92 VAL A N 1
ATOM 711 C CA . VAL A 1 92 ? -6.849 -0.741 9.385 1.00 96.38 92 VAL A CA 1
ATOM 712 C C . VAL A 1 92 ? -6.142 -2.050 9.063 1.00 96.38 92 VAL A C 1
ATOM 714 O O . VAL A 1 92 ? -4.925 -2.137 9.237 1.00 96.38 92 VAL A O 1
ATOM 717 N N . ASP A 1 93 ? -6.868 -3.037 8.542 1.00 94.38 93 ASP A N 1
ATOM 718 C CA . ASP A 1 93 ? -6.253 -4.279 8.069 1.00 94.38 93 ASP A CA 1
ATOM 719 C C . ASP A 1 93 ? -5.678 -4.103 6.656 1.00 94.38 93 ASP A C 1
ATOM 721 O O . ASP A 1 93 ? -6.343 -4.296 5.635 1.00 94.38 93 ASP A O 1
ATOM 725 N N . LYS A 1 94 ? -4.401 -3.727 6.592 1.00 88.94 94 LYS A N 1
ATOM 726 C CA . LYS A 1 94 ? -3.688 -3.530 5.323 1.00 88.94 94 LYS A CA 1
ATOM 727 C C . LYS A 1 94 ? -3.406 -4.839 4.580 1.00 88.94 94 LYS A C 1
ATOM 729 O O . LYS A 1 94 ? -3.085 -4.774 3.395 1.00 88.94 94 LYS A O 1
ATOM 734 N N . ALA A 1 95 ? -3.521 -6.004 5.224 1.00 86.06 95 ALA A N 1
ATOM 735 C CA . ALA A 1 95 ? -3.253 -7.285 4.570 1.00 86.06 95 ALA A CA 1
ATOM 736 C C . ALA A 1 95 ? -4.313 -7.626 3.508 1.00 86.06 95 ALA A C 1
ATOM 738 O O . ALA A 1 95 ? -4.021 -8.350 2.558 1.00 86.06 95 ALA A O 1
ATOM 739 N N . GLN A 1 96 ? -5.517 -7.060 3.636 1.00 80.00 96 GLN A N 1
ATOM 740 C CA . GLN A 1 96 ? -6.630 -7.246 2.700 1.00 80.00 96 GLN A CA 1
ATOM 741 C C . GLN A 1 96 ? -6.658 -6.222 1.558 1.00 80.00 96 GLN A C 1
ATOM 743 O O . GLN A 1 96 ? -7.592 -6.215 0.753 1.00 80.00 96 GLN A O 1
ATOM 748 N N . LEU A 1 97 ? -5.659 -5.340 1.462 1.00 81.69 97 LEU A N 1
ATOM 749 C CA . LEU A 1 97 ? -5.534 -4.486 0.289 1.00 81.69 97 LEU A CA 1
ATOM 750 C C . LEU A 1 97 ? -5.266 -5.358 -0.946 1.00 81.69 97 LEU A C 1
ATOM 752 O O . LEU A 1 97 ? -4.372 -6.211 -0.905 1.00 81.69 97 LEU A O 1
ATOM 756 N N . PRO A 1 98 ? -5.987 -5.148 -2.064 1.00 77.44 98 PRO A N 1
ATOM 757 C CA . PRO A 1 98 ? -5.594 -5.771 -3.312 1.00 77.44 98 PRO A CA 1
ATOM 758 C C . PRO A 1 98 ? -4.172 -5.303 -3.636 1.00 77.44 98 PRO A C 1
ATOM 760 O O . PRO A 1 98 ? -3.882 -4.105 -3.615 1.00 77.44 98 PRO A O 1
ATOM 763 N N . LYS A 1 99 ? -3.274 -6.253 -3.921 1.00 78.06 99 LYS A N 1
ATOM 764 C CA . LYS A 1 99 ? -1.922 -5.974 -4.424 1.00 78.06 99 LYS A CA 1
ATOM 765 C C . LYS A 1 99 ? -2.033 -5.493 -5.870 1.00 78.06 99 LYS A C 1
ATOM 767 O O . LYS A 1 99 ? -1.678 -6.210 -6.799 1.00 78.06 99 LYS A O 1
ATOM 772 N N . ILE A 1 100 ? -2.621 -4.318 -6.065 1.00 75.44 100 ILE A N 1
ATOM 773 C CA . ILE A 1 100 ? -2.674 -3.666 -7.368 1.00 75.44 100 ILE A CA 1
ATOM 774 C C . ILE A 1 100 ? -1.271 -3.104 -7.599 1.00 75.44 100 ILE A C 1
ATOM 776 O O . ILE A 1 100 ? -0.806 -2.325 -6.760 1.00 75.44 100 ILE A O 1
ATOM 780 N N . PRO A 1 101 ? -0.577 -3.496 -8.682 1.00 65.44 101 PRO A N 1
ATOM 781 C CA . PRO A 1 101 ? 0.668 -2.850 -9.061 1.00 65.44 101 PRO A CA 1
ATOM 782 C C . PRO A 1 101 ? 0.428 -1.346 -9.142 1.00 65.44 101 PRO A C 1
ATOM 784 O O . PRO A 1 101 ? -0.544 -0.905 -9.762 1.00 65.44 101 PRO A O 1
ATOM 787 N N . LEU A 1 102 ? 1.262 -0.558 -8.462 1.00 68.31 102 LEU A N 1
ATOM 788 C CA . LEU A 1 102 ? 1.088 0.891 -8.471 1.00 68.31 102 LEU A CA 1
ATOM 789 C C . LEU A 1 102 ? 1.148 1.395 -9.922 1.00 68.31 102 LEU A C 1
ATOM 791 O O . LEU A 1 102 ? 1.943 0.872 -10.707 1.00 68.31 102 LEU A O 1
ATOM 795 N N . PRO A 1 103 ? 0.352 2.411 -10.300 1.00 55.50 103 PRO A N 1
ATOM 796 C CA . PRO A 1 103 ? 0.481 3.038 -11.609 1.00 55.50 103 PRO A CA 1
ATOM 797 C C . PRO A 1 103 ? 1.929 3.525 -11.787 1.00 55.50 103 PRO A C 1
ATOM 799 O O . PRO A 1 103 ? 2.376 4.428 -11.084 1.00 55.50 103 PRO A O 1
ATOM 802 N N . GLY A 1 104 ? 2.678 2.868 -12.680 1.00 58.78 104 GLY A N 1
ATOM 803 C CA . GLY A 1 104 ? 4.113 3.097 -12.896 1.00 58.78 104 GLY A CA 1
ATOM 804 C C . GLY A 1 104 ? 5.035 1.917 -12.555 1.00 58.78 104 GLY A C 1
ATOM 805 O O . GLY A 1 104 ? 6.216 1.966 -12.896 1.00 58.78 104 GLY A O 1
ATOM 806 N N . GLN A 1 105 ? 4.534 0.838 -11.943 1.00 62.91 105 GLN A N 1
ATOM 807 C CA . GLN A 1 105 ? 5.251 -0.440 -11.909 1.00 62.91 105 GLN A CA 1
ATOM 808 C C . GLN A 1 105 ? 5.176 -1.080 -13.297 1.00 62.91 105 GLN A C 1
ATOM 810 O O . GLN A 1 105 ? 4.090 -1.274 -13.839 1.00 62.91 105 GLN A O 1
ATOM 815 N N . ARG A 1 106 ? 6.337 -1.359 -13.897 1.00 62.88 106 ARG A N 1
ATOM 816 C CA . ARG A 1 106 ? 6.414 -1.945 -15.236 1.00 62.88 106 ARG A CA 1
ATOM 817 C C . ARG A 1 106 ? 5.683 -3.292 -15.226 1.00 62.88 106 ARG A C 1
ATOM 819 O O . ARG A 1 106 ? 6.055 -4.180 -14.471 1.00 62.88 106 ARG A O 1
ATOM 826 N N . MET A 1 107 ? 4.650 -3.433 -16.052 1.00 69.56 107 MET A N 1
ATOM 827 C CA . MET A 1 107 ? 3.904 -4.685 -16.258 1.00 69.56 107 MET A CA 1
ATOM 828 C C . MET A 1 107 ? 4.606 -5.619 -17.259 1.00 69.56 107 MET A C 1
ATOM 830 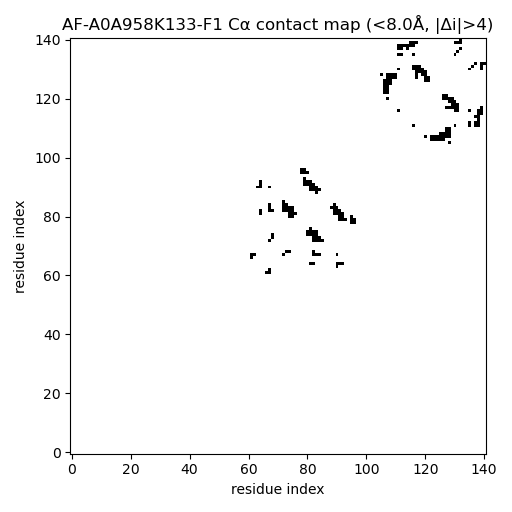O O . MET A 1 107 ? 3.946 -6.368 -17.973 1.00 69.56 107 MET A O 1
ATOM 834 N N . CYS A 1 108 ? 5.936 -5.561 -17.314 1.00 78.81 108 CYS A N 1
ATOM 835 C CA . CYS A 1 108 ? 6.755 -6.415 -18.162 1.00 78.81 108 CYS A CA 1
ATOM 836 C C . CYS A 1 108 ? 7.499 -7.454 -17.315 1.00 78.81 108 CYS A C 1
ATOM 838 O O . CYS A 1 108 ? 7.781 -7.221 -16.138 1.00 78.81 108 CYS A O 1
ATOM 840 N N . GLU A 1 109 ? 7.770 -8.609 -17.905 1.00 79.69 109 GLU A N 1
ATOM 841 C CA . GLU A 1 109 ? 8.511 -9.707 -17.292 1.00 79.69 109 GLU A CA 1
ATOM 842 C C . GLU A 1 109 ? 10.014 -9.512 -17.516 1.00 79.69 109 GLU A C 1
ATOM 844 O O . GLU A 1 109 ? 10.447 -9.260 -18.633 1.00 79.69 109 GLU A O 1
ATOM 849 N N . ASP A 1 110 ? 10.822 -9.604 -16.464 1.00 83.75 110 ASP A N 1
ATOM 850 C CA . ASP A 1 110 ? 12.278 -9.545 -16.608 1.00 83.75 110 ASP A CA 1
ATOM 851 C C . ASP A 1 110 ? 12.796 -10.900 -17.104 1.00 83.75 110 ASP A C 1
ATOM 853 O O . ASP A 1 110 ? 12.633 -11.911 -16.416 1.00 83.75 110 ASP A O 1
ATOM 857 N N . ARG A 1 111 ? 13.377 -10.920 -18.307 1.00 86.81 111 ARG A N 1
ATOM 858 C CA . ARG A 1 111 ? 13.953 -12.119 -18.932 1.00 86.81 111 ARG A CA 1
ATOM 859 C C . ARG A 1 111 ? 15.475 -12.056 -19.031 1.00 86.81 111 ARG A C 1
ATOM 861 O O . ARG A 1 111 ? 16.082 -12.920 -19.658 1.00 86.81 111 ARG A O 1
ATOM 868 N N . CYS A 1 112 ? 16.080 -11.123 -18.302 1.00 90.38 112 CYS A N 1
ATOM 869 C CA . 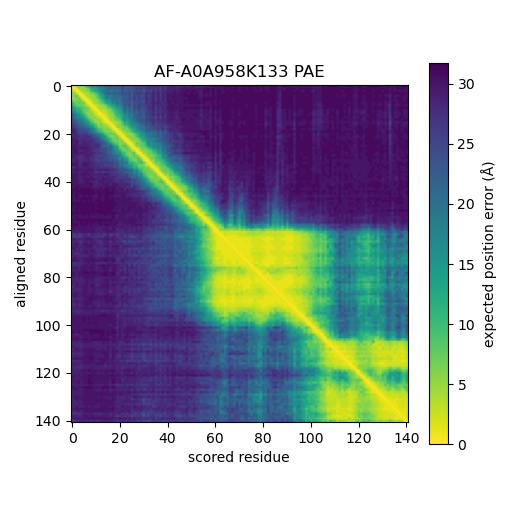CYS A 1 112 ? 17.510 -10.912 -18.338 1.00 90.38 112 CYS A CA 1
ATOM 870 C C . CYS A 1 112 ? 18.259 -12.163 -17.867 1.00 90.38 112 CYS A C 1
ATOM 872 O O . CYS A 1 112 ? 18.099 -12.629 -16.735 1.00 90.38 112 CYS A O 1
ATOM 874 N N . GLY A 1 113 ? 19.143 -12.679 -18.717 1.00 90.38 113 GLY A N 1
ATOM 875 C CA . GLY A 1 113 ? 19.885 -13.927 -18.529 1.00 90.38 113 GLY A CA 1
ATOM 876 C C . GLY A 1 113 ? 19.313 -15.132 -19.284 1.00 90.38 113 GLY A C 1
ATOM 877 O O . GLY A 1 113 ? 19.779 -16.251 -19.048 1.00 90.38 113 GLY A O 1
ATOM 878 N N . ASP A 1 114 ? 18.323 -14.946 -20.162 1.00 91.38 114 ASP A N 1
ATOM 879 C CA . ASP A 1 114 ? 17.809 -15.998 -21.047 1.00 91.38 114 ASP A CA 1
ATOM 880 C C . ASP A 1 114 ? 18.593 -16.130 -22.369 1.00 91.38 114 ASP A C 1
ATOM 882 O O . ASP A 1 114 ? 18.358 -17.061 -23.151 1.00 91.38 114 ASP A O 1
ATOM 886 N N . GLY A 1 115 ? 19.583 -15.255 -22.571 1.00 91.44 115 GLY A N 1
ATOM 887 C CA . GLY A 1 115 ? 20.501 -15.262 -23.704 1.00 91.44 115 GLY A CA 1
ATOM 888 C C . GLY A 1 115 ? 20.034 -14.427 -24.897 1.00 91.44 115 GLY A C 1
ATOM 889 O O . GLY A 1 115 ? 20.675 -14.505 -25.950 1.00 91.44 115 GLY A O 1
ATOM 890 N N . SER A 1 116 ? 18.953 -13.649 -24.760 1.00 90.56 116 SER A N 1
ATOM 891 C CA . SER A 1 116 ? 18.418 -12.767 -25.808 1.00 90.56 116 SER A CA 1
ATOM 892 C C . SER A 1 116 ? 18.275 -11.323 -25.311 1.00 90.56 116 SER A C 1
ATOM 894 O O . SER A 1 116 ? 17.703 -11.089 -24.262 1.00 90.56 116 SER A O 1
ATOM 896 N N . CYS A 1 117 ? 18.753 -10.339 -26.085 1.00 91.00 117 CYS A N 1
ATOM 897 C CA . CYS A 1 117 ? 18.564 -8.917 -25.768 1.00 91.00 117 CYS A CA 1
ATOM 898 C C . CYS A 1 117 ? 17.233 -8.398 -26.334 1.00 91.00 117 CYS A C 1
ATOM 900 O O . CYS A 1 117 ? 17.101 -8.183 -27.544 1.00 91.00 117 CYS A O 1
ATOM 902 N N . ASP A 1 118 ? 16.250 -8.172 -25.465 1.00 88.00 118 ASP A N 1
ATOM 903 C CA . ASP A 1 118 ? 14.927 -7.680 -25.856 1.00 88.00 118 ASP A CA 1
ATOM 904 C C . ASP A 1 118 ? 14.894 -6.140 -25.962 1.00 88.00 118 ASP A C 1
ATOM 906 O O . ASP A 1 118 ? 14.588 -5.439 -25.008 1.00 88.00 118 ASP A O 1
ATOM 910 N N . GLU A 1 119 ? 15.190 -5.563 -27.129 1.00 76.06 119 GLU A N 1
ATOM 911 C CA . GLU A 1 119 ? 15.400 -4.103 -27.272 1.00 76.06 119 GLU A CA 1
ATOM 912 C C . GLU A 1 119 ? 14.118 -3.245 -27.346 1.00 76.06 119 GLU A C 1
ATOM 914 O O . GLU A 1 119 ? 14.136 -2.043 -27.062 1.00 76.06 119 GLU A O 1
ATOM 919 N N . MET A 1 120 ? 12.980 -3.828 -27.729 1.00 68.31 120 MET A N 1
ATOM 920 C CA . MET A 1 120 ? 11.690 -3.134 -27.754 1.00 68.31 120 MET A CA 1
ATOM 921 C C . MET A 1 120 ? 10.621 -4.031 -27.176 1.00 68.31 120 MET A C 1
ATOM 923 O O . MET A 1 120 ? 10.301 -5.055 -27.778 1.00 68.31 120 MET A O 1
ATOM 927 N N . VAL A 1 121 ? 10.003 -3.614 -26.066 1.00 62.69 121 VAL A N 1
ATOM 928 C CA . VAL A 1 121 ? 8.892 -4.392 -25.533 1.00 62.69 121 VAL A CA 1
ATOM 929 C C . VAL A 1 121 ? 7.656 -3.579 -25.173 1.00 62.69 121 VAL A C 1
ATOM 931 O O . VAL A 1 121 ? 7.696 -2.522 -24.545 1.00 62.69 121 VAL A O 1
ATOM 934 N N . CYS A 1 122 ? 6.554 -4.126 -25.684 1.00 67.12 122 CYS A N 1
ATOM 935 C CA . CYS A 1 122 ? 5.167 -3.705 -25.627 1.00 67.12 122 CYS A CA 1
ATOM 936 C C . CYS A 1 122 ? 4.705 -3.307 -24.215 1.00 67.12 122 CYS A C 1
ATOM 938 O O . CYS A 1 122 ? 5.057 -3.936 -23.225 1.00 67.12 122 CYS A O 1
ATOM 940 N N . MET A 1 123 ? 3.825 -2.303 -24.138 1.00 64.62 123 MET A N 1
ATOM 941 C CA . MET A 1 123 ? 3.201 -1.803 -22.902 1.00 64.62 123 MET A CA 1
ATOM 942 C C . MET A 1 123 ? 2.115 -2.745 -22.319 1.00 64.62 123 MET A C 1
ATOM 944 O O . MET A 1 123 ? 1.197 -2.274 -21.648 1.00 64.62 123 MET A O 1
ATOM 948 N N . ALA A 1 124 ? 2.170 -4.052 -22.601 1.00 68.50 124 ALA A N 1
ATOM 949 C CA . ALA A 1 124 ? 1.156 -5.037 -22.214 1.00 68.50 124 ALA A CA 1
ATOM 950 C C . ALA A 1 124 ? 1.650 -6.003 -21.124 1.00 68.50 124 ALA A C 1
ATOM 952 O O . ALA A 1 124 ? 2.846 -6.140 -20.886 1.00 68.50 124 ALA A O 1
ATOM 953 N N . ILE A 1 125 ? 0.703 -6.682 -20.469 1.00 72.19 125 ILE A N 1
ATOM 954 C CA . ILE A 1 125 ? 0.968 -7.661 -19.406 1.00 72.19 125 ILE A CA 1
ATOM 955 C C . ILE A 1 125 ? 1.543 -8.947 -20.020 1.00 72.19 125 ILE A C 1
ATOM 957 O O . ILE A 1 125 ? 0.906 -9.538 -20.892 1.00 72.19 125 ILE A O 1
ATOM 961 N N . GLY A 1 126 ? 2.702 -9.400 -19.528 1.00 69.62 126 GLY A N 1
ATOM 962 C CA . GLY A 1 126 ? 3.321 -10.680 -19.916 1.00 69.62 126 GLY A CA 1
ATOM 963 C C . GLY A 1 126 ? 4.271 -10.613 -21.116 1.00 69.62 126 GLY A C 1
ATOM 964 O O . GLY A 1 126 ? 4.634 -11.648 -21.667 1.00 69.62 126 GLY A O 1
ATOM 965 N N . CYS A 1 127 ? 4.661 -9.415 -21.550 1.00 77.50 127 CYS A N 1
ATOM 966 C CA . CYS A 1 127 ? 5.763 -9.241 -22.495 1.00 77.50 127 CYS A CA 1
ATOM 967 C C . CYS A 1 127 ? 7.081 -8.997 -21.735 1.00 77.50 127 CYS A C 1
ATOM 969 O O . CYS A 1 127 ? 7.018 -8.451 -20.629 1.00 77.50 127 CYS A O 1
ATOM 971 N N . PRO A 1 128 ? 8.252 -9.365 -22.295 1.00 80.69 128 PRO A N 1
ATOM 972 C CA . PRO A 1 128 ? 9.542 -9.091 -21.662 1.00 80.69 128 PRO A CA 1
ATOM 973 C C . PRO A 1 128 ? 9.760 -7.600 -21.356 1.00 80.69 128 PRO A C 1
ATOM 975 O O . PRO A 1 128 ? 9.056 -6.731 -21.858 1.00 80.69 128 PRO A O 1
ATOM 978 N N . CYS A 1 129 ? 10.699 -7.239 -20.496 1.00 82.25 129 CYS A N 1
ATOM 979 C CA . CYS A 1 129 ? 11.077 -5.842 -20.317 1.00 82.25 129 CYS A CA 1
ATOM 980 C C . CYS A 1 129 ? 12.087 -5.434 -21.388 1.00 82.25 129 CYS A C 1
ATOM 982 O O . CYS A 1 129 ? 12.931 -6.246 -21.734 1.00 82.25 129 CYS A O 1
ATOM 984 N N . PRO A 1 130 ? 12.060 -4.179 -21.883 1.00 87.75 130 PRO A N 1
ATOM 985 C CA . PRO A 1 130 ? 13.127 -3.713 -22.745 1.00 87.75 130 PRO A CA 1
ATOM 986 C C . PRO A 1 130 ? 14.461 -3.771 -21.997 1.00 87.75 130 PRO A C 1
ATOM 988 O O . PRO A 1 130 ? 14.662 -3.095 -20.975 1.00 87.75 130 PRO A O 1
ATOM 991 N N . GLU A 1 131 ? 15.353 -4.591 -22.520 1.00 89.50 131 GLU A N 1
ATOM 992 C CA . GLU A 1 131 ? 16.710 -4.781 -22.070 1.00 89.50 131 GLU A CA 1
ATOM 993 C C . GLU A 1 131 ? 17.636 -3.823 -22.810 1.00 89.50 131 GLU A C 1
ATOM 995 O O . GLU A 1 131 ? 17.467 -3.477 -23.975 1.00 89.50 131 GLU A O 1
ATOM 1000 N N . THR A 1 132 ? 18.612 -3.313 -22.079 1.00 87.81 132 THR A N 1
ATOM 1001 C CA . THR A 1 132 ? 19.634 -2.409 -22.594 1.00 87.81 132 THR A CA 1
ATOM 1002 C C . THR A 1 132 ? 20.960 -2.857 -22.018 1.00 87.81 132 THR A C 1
ATOM 1004 O O . THR A 1 132 ? 20.981 -3.494 -20.965 1.00 87.81 132 THR A O 1
ATOM 1007 N N . GLN A 1 133 ? 22.076 -2.405 -22.589 1.00 91.19 133 GLN A N 1
ATOM 1008 C CA . GLN A 1 133 ? 23.404 -2.645 -22.010 1.00 91.19 133 GLN A CA 1
ATOM 1009 C C . GLN A 1 133 ? 23.497 -2.305 -20.512 1.00 91.19 133 GLN A C 1
ATOM 1011 O O . GLN A 1 133 ? 24.297 -2.876 -19.780 1.00 91.19 133 GLN A O 1
ATOM 1016 N N . LYS A 1 134 ? 22.695 -1.341 -20.044 1.00 88.50 134 LYS A N 1
ATOM 1017 C CA . LYS A 1 134 ? 22.689 -0.899 -18.648 1.00 88.50 134 LYS A CA 1
ATOM 1018 C C . LYS A 1 134 ? 21.793 -1.757 -17.753 1.00 88.50 134 LYS A C 1
ATOM 1020 O O . LYS A 1 134 ? 22.119 -1.920 -16.581 1.00 88.50 134 LYS A O 1
ATOM 1025 N N . SER A 1 135 ? 20.657 -2.233 -18.263 1.00 86.31 135 SER A N 1
ATOM 1026 C CA . SER A 1 135 ? 19.702 -3.040 -17.491 1.00 86.31 135 SER A CA 1
ATOM 1027 C C . SER A 1 135 ? 19.986 -4.540 -17.562 1.00 86.31 135 SER A C 1
ATOM 1029 O O . SER A 1 135 ? 19.706 -5.219 -16.583 1.00 86.31 135 SER A O 1
ATOM 1031 N N . CYS A 1 136 ? 20.585 -5.029 -18.654 1.00 90.56 136 CYS A N 1
ATOM 1032 C CA . CYS A 1 136 ? 20.966 -6.426 -18.855 1.00 90.56 136 CYS A CA 1
ATOM 1033 C C . CYS A 1 136 ? 22.270 -6.571 -19.681 1.00 90.56 136 CYS A C 1
ATOM 1035 O O . CYS A 1 136 ? 22.240 -6.939 -20.853 1.00 90.56 136 CYS A O 1
ATOM 1037 N N . PRO A 1 137 ? 23.454 -6.288 -19.104 1.00 91.62 137 PRO A N 1
ATOM 1038 C CA . PRO A 1 137 ? 24.743 -6.355 -19.817 1.00 91.62 137 PRO A CA 1
ATOM 1039 C C . PRO A 1 137 ? 25.198 -7.773 -20.193 1.00 91.62 137 PRO A C 1
ATOM 1041 O O . PRO A 1 137 ? 26.181 -7.937 -20.916 1.00 91.62 137 PRO A O 1
ATOM 1044 N N . GLN A 1 138 ? 24.562 -8.793 -19.620 1.00 92.31 138 GLN A N 1
ATOM 1045 C CA . GLN A 1 138 ? 24.875 -10.194 -19.891 1.00 92.31 138 GLN A CA 1
ATOM 1046 C C . GLN A 1 138 ? 24.342 -10.645 -21.256 1.00 92.31 138 GLN A C 1
ATOM 1048 O O . GLN A 1 138 ? 25.071 -11.333 -21.976 1.00 92.31 138 GLN A O 1
ATOM 1053 N N . ASP A 1 139 ? 23.151 -10.169 -21.635 1.00 91.81 139 ASP A N 1
ATOM 1054 C CA . ASP A 1 139 ? 22.472 -10.568 -22.871 1.00 91.81 139 ASP A CA 1
ATOM 1055 C C . ASP A 1 139 ? 22.546 -9.481 -23.955 1.00 91.81 139 ASP A C 1
ATOM 1057 O O . ASP A 1 139 ? 22.741 -9.800 -25.128 1.00 91.81 139 ASP A O 1
ATOM 1061 N N . CYS A 1 140 ? 22.504 -8.198 -23.581 1.00 88.25 140 CYS A N 1
ATOM 1062 C CA . CYS A 1 140 ? 22.765 -7.074 -24.484 1.00 88.25 140 CYS A CA 1
ATOM 1063 C C . CYS A 1 140 ? 24.269 -6.757 -24.527 1.00 88.25 140 CYS A C 1
ATOM 1065 O O . CYS A 1 140 ? 24.900 -6.668 -23.468 1.00 88.25 140 CYS A O 1
ATOM 1067 N N . LYS A 1 141 ? 24.856 -6.600 -25.726 1.00 87.44 141 LYS A N 1
ATOM 1068 C CA . LYS A 1 141 ? 26.282 -6.274 -25.948 1.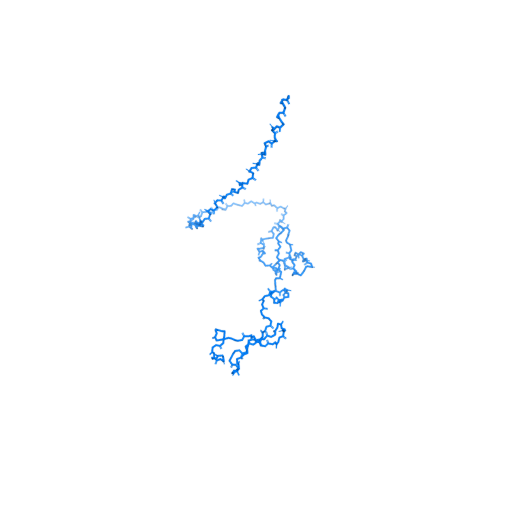00 87.44 141 LYS A CA 1
ATOM 1069 C C . LYS A 1 141 ? 26.486 -5.155 -26.959 1.00 87.44 141 LYS A C 1
ATOM 1071 O O . LYS A 1 141 ? 25.732 -5.132 -27.954 1.00 87.44 141 LYS A O 1
#

Foldseek 3Di:
DDDDPDDDDDDPPPPPDDDDPPPDDDPDDDDDDDDDDDDDDDDDDDDDDDPDPPCPPPPPVCPAPVSLVVVPFDWDPDVQIWGADPVGDIHTDPVRHPPDPPVPDQLAAAPQPVQAQQQDWDSDHYHHDHHDCVRRVPNHD

Sequence (141 aa):
MKHRFLLSGLIIFVMGFSACNHRADQDARAQLSPNETEAETAGDENTIGDIRNPQIKKDVEITSFEDCVKAGYPIMRSLPPQCRTNEGLVFVDKAQLPKIPLPGQRMCEDRCGDGSCDEMVCMAIGCPCPETQKSCPQDCK

Mean predicted aligned error: 21.23 Å

Secondary structure (DSSP, 8-state):
-------------------------------PPP-----------------S-----------SHHHHHHTTPPEE--SS-EEE-TT--EEE-GGGS--PPPTTS--SB--TTSS-------SSTTSBPPP-TTT-TTT--

pLDDT: mean 71.55, std 18.71, range [40.19, 96.81]

Solvent-accessible surface area (backbone atoms only — not comparable to full-atom values): 9986 Å² total; per-residue (Å²): 138,91,78,86,89,82,80,80,79,83,81,79,78,78,87,84,82,85,88,75,83,80,79,83,81,82,88,78,76,91,75,86,79,80,93,76,90,83,79,87,81,91,80,91,80,91,81,90,85,79,98,69,88,74,76,73,68,71,82,72,82,65,85,44,39,68,49,34,48,74,72,68,41,58,70,46,96,49,90,48,38,31,27,41,48,97,89,66,53,74,29,64,41,70,85,68,46,79,88,65,76,55,97,83,58,78,57,39,39,85,56,79,76,76,72,60,55,42,72,77,51,64,101,43,81,80,33,49,40,61,37,37,61,86,80,24,56,88,34,23,130

Radius of gyration: 35.41 Å; Cα contacts (8 Å, |Δi|>4): 119; chains: 1; bounding box: 46×96×88 Å